Protein AF-A0A2W4ZFG7-F1 (afdb_monomer_lite)

InterPro domains:
  IPR022222 Protein of unknown function DUF3747 [PF12565] (15-115)

Foldseek 3Di:
DVPVVVVVVPPPPPVVVVVVVVVPPPPPPPDPPPDDDDDAPPVFKDWDFPADPNNPHTFIKMKGAQDPPDDQWDWDDDVVIDIGGPCVVDPCVRGMDIDTDPPDDFDADPNRTPVPD

Organism: NCBI:txid268141

Radius of gyration: 29.96 Å; chains: 1; bounding box: 42×43×91 Å

Structure (mmCIF, N/CA/C/O backbone):
data_AF-A0A2W4ZFG7-F1
#
_entry.id   AF-A0A2W4ZFG7-F1
#
loop_
_atom_site.group_PDB
_atom_site.id
_atom_site.type_symbol
_atom_site.label_atom_id
_atom_site.label_alt_id
_atom_site.label_comp_id
_atom_site.label_asym_id
_atom_site.label_entity_id
_atom_site.label_seq_id
_atom_site.pdbx_PDB_ins_code
_atom_site.Cartn_x
_atom_site.Cartn_y
_atom_site.Cartn_z
_atom_site.occupancy
_atom_site.B_iso_or_equiv
_atom_site.auth_seq_id
_atom_site.auth_comp_id
_atom_site.auth_asym_id
_atom_site.auth_atom_id
_atom_site.pdbx_PDB_model_num
ATOM 1 N N . MET A 1 1 ? 27.281 28.306 77.063 1.00 51.53 1 MET A N 1
ATOM 2 C CA . MET A 1 1 ? 26.764 26.916 76.983 1.00 51.53 1 MET A CA 1
ATOM 3 C C . MET A 1 1 ? 25.240 26.789 76.792 1.00 51.53 1 MET A C 1
ATOM 5 O O . MET A 1 1 ? 24.811 25.753 76.317 1.00 51.53 1 MET A O 1
ATOM 9 N N . LYS A 1 2 ? 24.407 27.814 77.056 1.00 45.72 2 LYS A N 1
ATOM 10 C CA . LYS A 1 2 ? 22.933 27.742 76.863 1.00 45.72 2 LYS A CA 1
ATOM 11 C C . LYS A 1 2 ? 22.422 28.091 75.446 1.00 45.72 2 LYS A C 1
ATOM 13 O O . LYS A 1 2 ? 21.265 27.839 75.139 1.00 45.72 2 LYS A O 1
ATOM 18 N 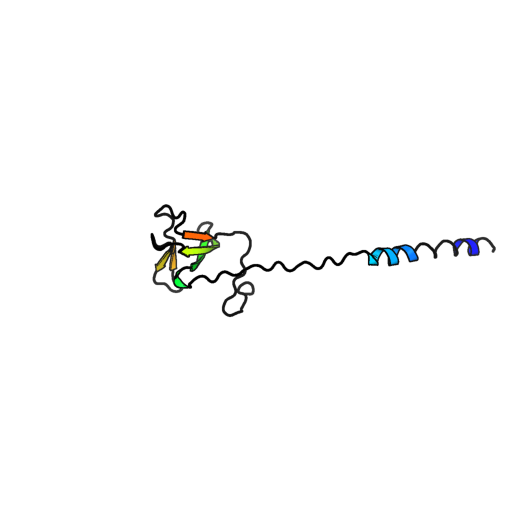N . SER A 1 3 ? 23.269 28.653 74.577 1.00 50.94 3 SER A N 1
ATOM 19 C CA . SER A 1 3 ? 22.873 29.128 73.233 1.00 50.94 3 SER A CA 1
ATOM 20 C C . SER A 1 3 ? 22.885 28.031 72.151 1.00 50.94 3 SER A C 1
ATOM 22 O O . SER A 1 3 ? 22.121 28.092 71.193 1.00 50.94 3 SER A O 1
ATOM 24 N N . VAL A 1 4 ? 23.694 26.979 72.325 1.00 51.31 4 VAL A N 1
ATOM 25 C CA . VAL A 1 4 ? 23.839 25.895 71.330 1.00 51.31 4 VAL A CA 1
ATOM 26 C C . VAL A 1 4 ? 22.624 24.956 71.332 1.00 51.31 4 VAL A C 1
ATOM 28 O O . VAL A 1 4 ? 22.177 24.520 70.277 1.00 51.31 4 VAL A O 1
ATOM 31 N N . ILE A 1 5 ? 22.010 24.735 72.499 1.00 50.88 5 ILE A N 1
ATOM 32 C CA . ILE A 1 5 ? 20.842 23.851 72.657 1.00 50.88 5 ILE A CA 1
ATOM 33 C C . ILE A 1 5 ? 19.596 24.431 71.965 1.00 50.88 5 ILE A C 1
ATOM 35 O O . ILE A 1 5 ? 18.761 23.688 71.461 1.00 50.88 5 ILE A O 1
ATOM 39 N N . ARG A 1 6 ? 19.489 25.763 71.860 1.00 45.97 6 ARG A N 1
ATOM 40 C CA . ARG A 1 6 ? 18.322 26.431 71.261 1.00 45.97 6 ARG A CA 1
ATOM 41 C C . ARG A 1 6 ? 18.333 26.446 69.728 1.00 45.97 6 ARG A C 1
ATOM 43 O O . ARG A 1 6 ? 17.325 26.796 69.131 1.00 45.97 6 ARG A O 1
ATOM 50 N N . ARG A 1 7 ? 19.453 26.075 69.095 1.00 47.50 7 ARG A N 1
ATOM 51 C CA . ARG A 1 7 ? 19.557 25.956 67.629 1.00 47.50 7 ARG A CA 1
ATOM 52 C C . ARG A 1 7 ? 19.271 24.547 67.109 1.00 47.50 7 ARG A C 1
ATOM 54 O O . ARG A 1 7 ? 19.043 24.398 65.915 1.00 47.50 7 ARG A O 1
ATOM 61 N N . LEU A 1 8 ? 19.245 23.532 67.978 1.00 44.91 8 LEU A N 1
ATOM 62 C CA . LEU A 1 8 ? 18.909 22.161 67.576 1.00 44.91 8 LEU A CA 1
ATOM 63 C C . LEU A 1 8 ? 17.406 21.855 67.611 1.00 44.91 8 LEU A C 1
ATOM 65 O O . LEU A 1 8 ? 16.981 20.873 67.015 1.00 44.91 8 LEU A O 1
ATOM 69 N N . THR A 1 9 ? 16.584 22.691 68.247 1.00 47.41 9 THR A N 1
ATOM 70 C CA . THR A 1 9 ? 15.128 22.481 68.319 1.00 47.41 9 THR A CA 1
ATOM 71 C C . THR A 1 9 ? 14.333 23.140 67.191 1.00 47.41 9 THR A C 1
ATOM 73 O O . THR A 1 9 ? 13.131 22.921 67.102 1.00 47.41 9 THR A O 1
ATOM 76 N N . THR A 1 10 ? 14.968 23.901 66.294 1.00 45.81 10 THR A N 1
ATOM 77 C CA . THR A 1 10 ? 14.293 24.537 65.144 1.00 45.81 10 THR A CA 1
ATOM 78 C C . THR A 1 10 ? 14.635 23.910 63.791 1.00 45.81 10 THR A C 1
ATOM 80 O O . THR A 1 10 ? 14.188 24.422 62.770 1.00 45.81 10 THR A O 1
ATOM 83 N N . LEU A 1 11 ? 15.404 22.814 63.749 1.00 45.31 11 LEU A N 1
ATOM 84 C CA . LEU A 1 11 ? 15.741 22.108 62.499 1.00 45.31 11 LEU A CA 1
ATOM 85 C C . LEU A 1 11 ? 15.053 20.746 62.320 1.00 45.31 11 LEU A C 1
ATOM 87 O O . LEU A 1 11 ? 15.214 20.122 61.278 1.00 45.31 11 LEU A O 1
ATOM 91 N N . THR A 1 12 ? 14.254 20.288 63.280 1.00 45.38 12 THR A N 1
ATOM 92 C CA . THR A 1 12 ? 13.507 19.020 63.172 1.00 45.38 12 THR A CA 1
ATOM 93 C C . THR A 1 12 ? 12.078 19.175 62.649 1.00 45.38 12 THR A C 1
ATOM 95 O O . THR A 1 12 ? 11.430 18.175 62.369 1.00 45.38 12 THR A O 1
ATOM 98 N N . ALA A 1 13 ? 11.579 20.402 62.466 1.00 46.44 13 ALA A N 1
ATOM 99 C CA . ALA A 1 13 ? 10.210 20.636 61.992 1.00 46.44 13 ALA A CA 1
ATOM 100 C C . ALA A 1 13 ? 10.083 20.798 60.463 1.00 46.44 13 ALA A C 1
ATOM 102 O O . ALA A 1 13 ? 8.969 20.779 59.948 1.00 46.44 13 ALA A O 1
ATOM 103 N N . LEU A 1 14 ? 11.193 20.943 59.723 1.00 46.75 14 LEU A N 1
ATOM 104 C CA . LEU A 1 14 ? 11.157 21.220 58.276 1.00 46.75 14 LEU A CA 1
ATOM 105 C C . LEU A 1 14 ? 11.379 19.988 57.381 1.00 46.75 14 LEU A C 1
ATOM 107 O O . LEU A 1 14 ? 11.267 20.089 56.165 1.00 46.75 14 LEU A O 1
ATOM 111 N N . THR A 1 15 ? 11.685 18.822 57.952 1.00 48.53 15 THR A N 1
ATOM 112 C CA . THR A 1 15 ? 11.842 17.568 57.192 1.00 48.53 15 THR A CA 1
ATOM 113 C C . THR A 1 15 ? 10.557 16.739 57.138 1.00 48.53 15 THR A C 1
ATOM 115 O O . THR A 1 15 ? 10.398 15.920 56.236 1.00 48.53 15 THR A O 1
ATOM 118 N N . ALA A 1 16 ? 9.602 16.978 58.043 1.00 48.97 16 ALA A N 1
ATOM 119 C CA . ALA A 1 16 ? 8.330 16.252 58.075 1.00 48.97 16 ALA A CA 1
ATOM 120 C C . ALA A 1 16 ? 7.323 16.720 57.004 1.00 48.97 16 ALA A C 1
ATOM 122 O O . ALA A 1 16 ? 6.415 15.973 56.647 1.00 48.97 16 ALA A O 1
ATOM 123 N N . THR A 1 17 ? 7.477 17.926 56.450 1.00 50.25 17 THR A N 1
ATOM 124 C CA . THR A 1 17 ? 6.548 18.476 55.446 1.00 50.25 17 THR A CA 1
ATOM 125 C C . THR A 1 17 ? 6.847 18.022 54.018 1.00 50.25 17 THR A C 1
ATOM 127 O O . THR A 1 17 ? 5.943 18.014 53.186 1.00 50.25 17 THR A O 1
ATOM 130 N N . VAL A 1 18 ? 8.076 17.585 53.720 1.00 52.91 18 VAL A N 1
ATOM 131 C CA . VAL A 1 18 ? 8.453 17.145 52.363 1.00 52.91 18 VAL A CA 1
ATOM 132 C C . VAL A 1 18 ? 8.019 15.699 52.089 1.00 52.91 18 VAL A C 1
ATOM 134 O O . VAL A 1 18 ? 7.645 15.376 50.968 1.00 52.91 18 VAL A O 1
ATOM 137 N N . LEU A 1 19 ? 7.968 14.837 53.111 1.00 53.03 19 LEU A N 1
ATOM 138 C CA . LEU A 1 19 ? 7.497 13.449 52.966 1.00 53.03 19 LEU A CA 1
ATOM 139 C C . LEU A 1 19 ? 5.966 13.333 52.844 1.00 53.03 19 LEU A C 1
ATOM 141 O O . LEU A 1 19 ? 5.479 12.393 52.223 1.00 53.03 19 LEU A O 1
ATOM 145 N N . GLY A 1 20 ? 5.207 14.287 53.396 1.00 51.50 20 GLY A N 1
ATOM 146 C CA . GLY A 1 20 ? 3.742 14.307 53.295 1.00 51.50 20 GLY A CA 1
ATOM 147 C C . GLY A 1 20 ? 3.213 14.791 51.940 1.00 51.50 20 GLY A C 1
ATOM 148 O O . GLY A 1 20 ? 2.135 14.378 51.519 1.00 51.50 20 GLY A O 1
ATOM 149 N N . ALA A 1 21 ? 3.974 15.629 51.227 1.00 53.56 21 ALA A N 1
ATOM 150 C CA . ALA A 1 21 ? 3.561 16.187 49.937 1.00 53.56 21 ALA A CA 1
ATOM 151 C C . ALA A 1 21 ? 3.676 15.186 48.768 1.00 53.56 21 ALA A C 1
ATOM 153 O O . ALA A 1 21 ? 2.971 15.321 47.769 1.00 53.56 21 ALA A O 1
ATOM 154 N N . SER A 1 22 ? 4.511 14.151 48.896 1.00 55.47 22 SER A N 1
ATOM 155 C CA . SER A 1 22 ? 4.710 13.127 47.857 1.00 55.47 22 SER A CA 1
ATOM 156 C C . SER A 1 22 ? 3.524 12.165 47.705 1.00 55.47 22 SER A C 1
ATOM 158 O O . SER A 1 22 ? 3.389 11.520 46.669 1.00 55.47 22 SER A O 1
ATOM 160 N N . ALA A 1 23 ? 2.644 12.074 48.708 1.00 56.34 23 ALA A N 1
ATOM 161 C CA . ALA A 1 23 ? 1.476 11.188 48.684 1.00 56.34 23 ALA A CA 1
ATOM 162 C C . ALA A 1 23 ? 0.314 11.717 47.817 1.00 56.34 23 ALA A C 1
ATOM 164 O O . ALA A 1 23 ? -0.662 11.004 47.601 1.00 56.34 23 ALA A O 1
ATOM 165 N N . LEU A 1 24 ? 0.411 12.950 47.303 1.00 57.38 24 LEU A N 1
ATOM 166 C CA . LEU A 1 24 ? -0.593 13.557 46.421 1.00 57.38 24 LEU A CA 1
ATOM 167 C C . LEU A 1 24 ? -0.239 13.461 44.932 1.00 57.38 24 LEU A C 1
ATOM 169 O O . LEU A 1 24 ? -0.936 14.052 44.104 1.00 57.38 24 LEU A O 1
ATOM 173 N N . VAL A 1 25 ? 0.804 12.707 44.560 1.00 62.44 25 VAL A N 1
ATOM 174 C CA . VAL A 1 25 ? 1.000 12.316 43.158 1.00 62.44 25 VAL A CA 1
ATOM 175 C C . VAL A 1 25 ? -0.146 11.380 42.795 1.00 62.44 25 VAL A C 1
ATOM 177 O O . VAL A 1 25 ? -0.094 10.173 43.010 1.00 62.44 25 VAL A O 1
ATOM 180 N N . SER A 1 26 ? -1.224 11.977 42.290 1.00 61.22 26 SER A N 1
ATOM 181 C CA . SER A 1 26 ? -2.343 11.281 41.680 1.00 61.22 26 SER A CA 1
ATOM 182 C C . SER A 1 26 ? -1.771 10.367 40.603 1.00 61.22 26 SER A C 1
ATOM 184 O O . SER A 1 26 ? -1.369 10.822 39.531 1.00 61.22 26 SER A O 1
ATOM 186 N N . THR A 1 27 ? -1.718 9.071 40.898 1.00 63.41 27 THR A N 1
ATOM 187 C CA . THR A 1 27 ? -1.538 8.017 39.909 1.00 63.41 27 THR A CA 1
ATOM 188 C C . THR A 1 27 ? -2.808 7.991 39.072 1.00 63.41 27 THR A C 1
ATOM 190 O O . THR A 1 27 ? -3.686 7.148 39.238 1.00 63.41 27 THR A O 1
ATOM 193 N N . ARG A 1 28 ? -2.959 8.982 38.186 1.00 65.19 28 ARG A N 1
ATOM 194 C CA . ARG A 1 28 ? -3.935 8.897 37.107 1.00 65.19 28 ARG A CA 1
ATOM 195 C C . ARG A 1 28 ? -3.492 7.714 36.264 1.00 65.19 28 ARG A C 1
ATOM 197 O O . ARG A 1 28 ? -2.609 7.852 35.423 1.00 65.19 28 ARG A O 1
ATOM 204 N N . SER A 1 29 ? -4.050 6.543 36.552 1.00 67.56 29 SER A N 1
ATOM 205 C CA . SER A 1 29 ? -3.932 5.382 35.689 1.00 67.56 29 SER A CA 1
ATOM 206 C C . SER A 1 29 ? -4.322 5.851 34.297 1.00 67.56 29 SER A C 1
ATOM 208 O O . SER A 1 29 ? -5.437 6.341 34.102 1.00 67.56 29 SER A O 1
ATOM 210 N N . ALA A 1 30 ? -3.384 5.793 33.354 1.00 69.31 30 ALA A N 1
ATOM 211 C CA . ALA A 1 30 ? -3.706 6.049 31.965 1.00 69.31 30 ALA A CA 1
ATOM 212 C C . ALA A 1 30 ? -4.782 5.029 31.588 1.00 69.31 30 ALA A C 1
ATOM 214 O O . ALA A 1 30 ? -4.539 3.823 31.632 1.00 69.31 30 ALA A O 1
ATOM 215 N N . LEU A 1 31 ? -5.996 5.503 31.304 1.00 69.88 31 LEU A N 1
ATOM 216 C CA . LEU A 1 31 ? -7.018 4.638 30.743 1.00 69.88 31 LEU A CA 1
ATOM 217 C C . LEU A 1 31 ? -6.473 4.175 29.398 1.00 69.88 31 LEU A C 1
ATOM 219 O O . LEU A 1 31 ? -6.234 4.997 28.512 1.00 69.88 31 LEU A O 1
ATOM 223 N N . ALA A 1 32 ? -6.207 2.876 29.280 1.00 68.12 32 ALA A N 1
ATOM 224 C CA . ALA A 1 32 ? -5.852 2.284 28.007 1.00 68.12 32 ALA A CA 1
ATOM 225 C C . ALA A 1 32 ? -6.996 2.597 27.038 1.00 68.12 32 ALA A C 1
ATOM 227 O O . ALA A 1 32 ? -8.129 2.158 27.240 1.00 68.12 32 ALA A O 1
ATOM 228 N N . GLN A 1 33 ? -6.718 3.421 26.029 1.00 69.12 33 GLN A N 1
ATOM 229 C CA . GLN A 1 33 ? -7.666 3.625 24.949 1.00 69.12 33 GLN A CA 1
ATOM 230 C C . GLN A 1 33 ? -7.774 2.306 24.190 1.00 69.12 33 GLN A C 1
ATOM 232 O O . GLN A 1 33 ? -6.778 1.793 23.680 1.00 69.12 33 GLN A O 1
ATOM 237 N N . ASN A 1 34 ? -8.980 1.742 24.151 1.00 62.97 34 ASN A N 1
ATOM 238 C CA . ASN A 1 34 ? -9.260 0.603 23.293 1.00 62.97 34 ASN A CA 1
ATOM 239 C C . ASN A 1 34 ? -9.326 1.125 21.860 1.00 62.97 34 ASN A C 1
ATOM 241 O O . ASN A 1 34 ? -10.335 1.687 21.436 1.00 62.97 34 ASN A O 1
ATOM 245 N N . TYR A 1 35 ? -8.237 0.959 21.119 1.00 69.06 35 TYR A N 1
ATOM 246 C CA . TYR A 1 35 ? -8.264 1.146 19.678 1.00 69.06 35 TYR A CA 1
ATOM 247 C C . TYR A 1 35 ? -8.999 -0.048 19.071 1.00 69.06 35 TYR A C 1
ATOM 249 O O . TYR A 1 35 ? -8.593 -1.198 19.245 1.00 69.06 35 TYR A O 1
ATOM 257 N N . GLY A 1 36 ? -10.123 0.223 18.410 1.00 71.75 36 GLY A N 1
ATOM 258 C CA . GLY A 1 36 ? -10.856 -0.796 17.672 1.00 71.75 36 GLY A CA 1
ATOM 259 C C . GLY A 1 36 ? -10.027 -1.334 16.507 1.00 71.75 36 GLY A C 1
ATOM 260 O O . GLY A 1 36 ? -9.155 -0.651 15.971 1.00 71.75 36 GLY A O 1
ATOM 261 N N . GLN A 1 37 ? -10.321 -2.564 16.105 1.00 78.19 37 GLN A N 1
ATOM 262 C CA . GLN A 1 37 ? -9.742 -3.196 14.926 1.00 78.19 37 GLN A CA 1
ATOM 263 C C . GLN A 1 37 ? -10.881 -3.476 13.955 1.00 78.19 37 GLN A C 1
ATOM 265 O O . GLN A 1 37 ? -11.911 -4.008 14.367 1.00 78.19 37 GLN A O 1
ATOM 270 N N . GLN A 1 38 ? -10.693 -3.146 12.682 1.00 84.38 38 GLN A N 1
ATOM 271 C CA . GLN A 1 38 ? -11.614 -3.550 11.629 1.00 84.38 38 GLN A CA 1
ATOM 272 C C . GLN A 1 38 ? -10.880 -4.528 10.709 1.00 84.38 38 GLN A C 1
ATOM 274 O O . GLN A 1 38 ? -9.890 -4.127 10.094 1.00 84.38 38 GLN A O 1
ATOM 279 N N . PRO A 1 39 ? -11.315 -5.797 10.610 1.00 88.25 39 PRO A N 1
ATOM 280 C CA . PRO A 1 39 ? -10.738 -6.716 9.642 1.00 88.25 39 PRO A CA 1
ATOM 281 C C . PRO A 1 39 ? -11.016 -6.219 8.221 1.00 88.25 39 PRO A C 1
ATOM 283 O O . PRO A 1 39 ? -12.134 -5.803 7.904 1.00 88.25 39 PRO A O 1
ATOM 286 N N . ILE A 1 40 ? -9.988 -6.291 7.376 1.00 90.00 40 ILE A N 1
ATOM 287 C CA . ILE A 1 40 ? -10.053 -5.990 5.945 1.00 90.00 40 ILE A CA 1
ATOM 288 C C . ILE A 1 40 ? -9.726 -7.289 5.195 1.00 90.00 40 ILE A C 1
ATOM 290 O O . ILE A 1 40 ? -8.764 -7.966 5.574 1.00 90.00 40 ILE A O 1
ATOM 294 N N . PRO A 1 41 ? -10.499 -7.671 4.162 1.00 93.94 41 PRO A N 1
ATOM 295 C CA . PRO A 1 41 ? -10.152 -8.796 3.298 1.00 93.94 41 PRO A CA 1
ATOM 296 C C . PRO A 1 41 ? -8.751 -8.632 2.692 1.00 93.94 41 PRO A C 1
ATOM 298 O O . PRO A 1 41 ? -8.379 -7.539 2.268 1.00 93.94 41 PRO A O 1
ATOM 301 N N . ALA A 1 42 ? -7.965 -9.710 2.661 1.00 89.12 42 ALA A N 1
ATOM 302 C CA . ALA A 1 42 ? -6.556 -9.654 2.256 1.00 89.12 42 ALA A CA 1
ATOM 303 C C . ALA A 1 42 ? -6.355 -9.212 0.795 1.00 89.12 42 ALA A C 1
ATOM 305 O O . ALA A 1 42 ? -5.356 -8.584 0.473 1.00 89.12 42 ALA A O 1
ATOM 306 N N . ASP A 1 43 ? -7.320 -9.499 -0.075 1.00 93.69 43 ASP A N 1
ATOM 307 C CA . ASP A 1 43 ? -7.358 -9.081 -1.480 1.00 93.69 43 ASP A CA 1
ATOM 308 C C . ASP A 1 43 ? -7.757 -7.608 -1.666 1.00 93.69 43 ASP A C 1
ATOM 310 O O . ASP A 1 43 ? -7.620 -7.057 -2.758 1.00 93.69 43 ASP A O 1
ATOM 314 N N . ARG A 1 44 ? -8.238 -6.949 -0.605 1.00 96.44 44 ARG A N 1
ATOM 315 C CA . ARG A 1 44 ? -8.673 -5.548 -0.634 1.00 96.44 44 ARG A CA 1
ATOM 316 C C . ARG A 1 44 ? -7.660 -4.576 -0.061 1.00 96.44 44 ARG A C 1
ATOM 318 O O . ARG A 1 44 ? -7.932 -3.381 -0.093 1.00 96.44 44 ARG A O 1
ATOM 325 N N . ALA A 1 45 ? -6.514 -5.022 0.444 1.00 94.62 45 ALA A N 1
ATOM 326 C CA . ALA A 1 45 ? -5.489 -4.113 0.938 1.00 94.62 45 ALA A CA 1
ATOM 327 C C . ALA A 1 45 ? -4.084 -4.573 0.568 1.00 94.62 45 ALA A C 1
ATOM 329 O O . ALA A 1 45 ? -3.752 -5.748 0.676 1.00 94.62 45 ALA A O 1
ATOM 330 N N . VAL A 1 46 ? -3.233 -3.615 0.208 1.00 94.38 46 VAL A N 1
ATOM 331 C CA . VAL A 1 46 ? -1.813 -3.858 -0.046 1.00 94.38 46 VAL A CA 1
ATOM 332 C C . VAL A 1 46 ? -0.963 -2.819 0.669 1.00 94.38 46 VAL A C 1
ATOM 334 O O . VAL A 1 46 ? -1.285 -1.629 0.687 1.00 94.38 46 VAL A O 1
ATOM 337 N N . ALA A 1 47 ? 0.128 -3.281 1.270 1.00 90.81 47 ALA A N 1
ATOM 338 C CA . ALA A 1 47 ? 1.166 -2.450 1.857 1.00 90.81 47 ALA A CA 1
ATOM 339 C C . ALA A 1 47 ? 2.400 -2.501 0.955 1.00 90.81 47 ALA A C 1
ATOM 341 O O . ALA A 1 47 ? 2.850 -3.580 0.575 1.00 90.81 47 ALA A O 1
ATOM 342 N N . MET A 1 48 ? 2.951 -1.340 0.614 1.00 90.56 48 MET A N 1
ATOM 343 C CA . MET A 1 48 ? 4.103 -1.247 -0.278 1.00 90.56 48 MET A CA 1
ATOM 344 C C . MET A 1 48 ? 5.083 -0.157 0.156 1.00 90.56 48 MET A C 1
ATOM 346 O O . MET A 1 48 ? 4.713 0.823 0.809 1.00 90.56 48 MET A O 1
ATOM 350 N N . ALA A 1 49 ? 6.343 -0.331 -0.238 1.00 89.44 49 ALA A N 1
ATOM 351 C CA . ALA A 1 49 ? 7.390 0.666 -0.069 1.00 89.44 49 ALA A CA 1
ATOM 352 C C . ALA A 1 49 ? 7.372 1.626 -1.266 1.00 89.44 49 ALA A C 1
ATOM 354 O O . ALA A 1 49 ? 7.831 1.287 -2.356 1.00 89.44 49 ALA A O 1
ATOM 355 N N . GLU A 1 50 ? 6.835 2.829 -1.074 1.00 90.44 50 GLU A N 1
ATOM 356 C CA . GLU A 1 50 ? 6.818 3.862 -2.109 1.00 90.44 50 GLU A CA 1
ATOM 357 C C . GLU A 1 50 ? 8.166 4.603 -2.116 1.00 90.44 50 GLU A C 1
ATOM 359 O O . GLU A 1 50 ? 8.537 5.186 -1.087 1.00 90.44 50 GLU A O 1
ATOM 364 N N . PRO A 1 51 ? 8.907 4.610 -3.239 1.00 89.88 51 PRO A N 1
ATOM 365 C CA . PRO A 1 51 ? 10.155 5.351 -3.337 1.00 89.88 51 PRO A CA 1
ATOM 366 C C . PRO A 1 51 ? 9.889 6.859 -3.301 1.00 89.88 51 PRO A C 1
ATOM 368 O O . PRO A 1 51 ? 9.029 7.383 -4.006 1.00 89.88 51 PRO A O 1
ATOM 371 N N . VAL A 1 52 ? 10.682 7.582 -2.517 1.00 88.75 52 VAL A N 1
ATOM 372 C CA . VAL A 1 52 ? 10.680 9.048 -2.439 1.00 88.75 52 VAL A CA 1
ATOM 373 C C . VAL A 1 52 ? 12.102 9.585 -2.612 1.00 88.75 52 VAL A C 1
ATOM 375 O O . VAL A 1 52 ? 13.080 8.838 -2.538 1.00 88.75 52 VAL A O 1
ATOM 378 N N . ALA A 1 53 ? 12.234 10.887 -2.885 1.00 91.00 53 ALA A N 1
ATOM 379 C CA . ALA A 1 53 ? 13.525 11.535 -3.150 1.00 91.00 53 ALA A CA 1
ATOM 380 C C . ALA A 1 53 ? 14.365 10.785 -4.208 1.00 91.00 53 ALA A C 1
ATOM 382 O O . ALA A 1 53 ? 15.524 10.446 -3.967 1.00 91.00 53 ALA A O 1
ATOM 383 N N . ASN A 1 54 ? 13.756 10.499 -5.366 1.00 91.12 54 ASN A N 1
ATOM 384 C CA . ASN A 1 54 ? 14.364 9.748 -6.474 1.00 91.12 54 ASN A CA 1
ATOM 385 C C . ASN A 1 54 ? 14.873 8.352 -6.065 1.00 91.12 54 ASN A C 1
ATOM 387 O O . ASN A 1 54 ? 15.925 7.912 -6.520 1.00 91.12 54 ASN A O 1
ATOM 391 N N . GLY A 1 55 ? 14.148 7.674 -5.169 1.00 90.62 55 GLY A N 1
ATOM 392 C CA . GLY A 1 55 ? 14.479 6.323 -4.704 1.00 90.62 55 GLY A CA 1
ATOM 393 C C . GLY A 1 55 ? 15.535 6.264 -3.601 1.00 90.62 55 GLY A C 1
ATOM 394 O O . GLY A 1 55 ? 15.945 5.173 -3.214 1.00 90.62 55 GLY A O 1
ATOM 395 N N . ARG A 1 56 ? 15.977 7.412 -3.066 1.00 91.94 56 ARG A N 1
ATOM 396 C CA . ARG A 1 56 ? 16.921 7.450 -1.934 1.00 91.94 56 ARG A CA 1
ATOM 397 C C . ARG A 1 56 ? 16.293 7.002 -0.618 1.00 91.94 56 ARG A C 1
ATOM 399 O O . ARG A 1 56 ? 17.002 6.492 0.242 1.00 91.94 56 ARG A O 1
ATOM 406 N N . PHE A 1 57 ? 14.994 7.225 -0.454 1.00 88.69 57 PHE A N 1
ATOM 407 C CA . PHE A 1 57 ? 14.241 6.828 0.730 1.00 88.69 57 PHE A CA 1
ATOM 408 C C . PHE A 1 57 ? 12.948 6.141 0.311 1.00 88.69 57 PHE A C 1
ATOM 410 O O . PHE A 1 57 ? 12.507 6.271 -0.831 1.00 88.69 57 PHE A O 1
ATOM 417 N N . TYR A 1 58 ? 12.325 5.448 1.255 1.00 87.69 58 TYR A N 1
ATOM 418 C CA . TYR A 1 58 ? 11.035 4.803 1.064 1.00 87.69 58 TYR A CA 1
ATOM 419 C C . TYR A 1 58 ? 10.098 5.219 2.186 1.00 87.69 58 TYR A C 1
ATOM 421 O O . TYR A 1 58 ? 10.533 5.432 3.319 1.00 87.69 58 TYR A O 1
ATOM 429 N N . ARG A 1 59 ? 8.809 5.316 1.873 1.00 87.44 59 ARG A N 1
ATOM 430 C CA . ARG A 1 59 ? 7.750 5.437 2.877 1.00 87.44 59 ARG A CA 1
ATOM 431 C C . ARG A 1 59 ? 6.744 4.309 2.715 1.00 87.44 59 ARG A C 1
ATOM 433 O O . ARG A 1 59 ? 6.580 3.779 1.617 1.00 87.44 59 ARG A O 1
ATOM 440 N N . LEU A 1 60 ? 6.054 3.971 3.799 1.00 88.94 60 LEU A N 1
ATOM 441 C CA . LEU A 1 60 ? 4.938 3.041 3.726 1.00 88.94 60 LEU A CA 1
ATOM 442 C C . LEU A 1 60 ? 3.754 3.716 3.027 1.00 88.94 60 LEU A C 1
ATOM 444 O O . LEU A 1 60 ? 3.321 4.801 3.421 1.00 88.94 60 LEU A O 1
ATOM 448 N N . LEU A 1 61 ? 3.219 3.044 2.014 1.00 91.31 61 LEU A N 1
ATOM 449 C CA . LEU A 1 61 ? 1.939 3.370 1.405 1.00 91.31 61 LEU A CA 1
ATOM 450 C C . L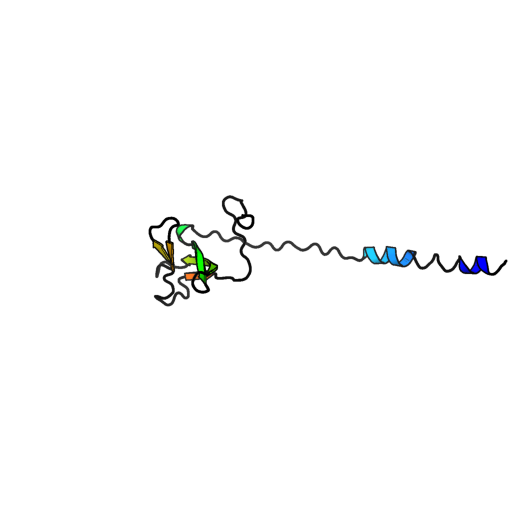EU A 1 61 ? 1.032 2.146 1.520 1.00 91.31 61 LEU A C 1
ATOM 452 O O . LEU A 1 61 ? 1.387 1.056 1.074 1.00 91.31 61 LEU A O 1
ATOM 456 N N . ILE A 1 62 ? -0.133 2.337 2.134 1.00 92.62 62 ILE A N 1
ATOM 457 C CA . ILE A 1 62 ? -1.192 1.331 2.197 1.00 92.62 62 ILE A CA 1
ATOM 458 C C . ILE A 1 62 ? -2.330 1.783 1.285 1.00 92.62 62 ILE A C 1
ATOM 460 O O . ILE A 1 62 ? -2.846 2.898 1.434 1.00 92.62 62 ILE A O 1
ATOM 464 N N . LEU A 1 63 ? -2.716 0.911 0.358 1.00 95.69 63 LEU A N 1
ATOM 465 C CA . LEU A 1 63 ? -3.872 1.094 -0.513 1.00 95.69 63 LEU A CA 1
ATOM 466 C C . LEU A 1 63 ? -4.967 0.107 -0.129 1.00 95.69 63 LEU A C 1
ATOM 468 O O . LEU A 1 63 ? -4.677 -1.044 0.182 1.00 95.69 63 LEU A O 1
ATOM 472 N N . GLU A 1 64 ? -6.212 0.569 -0.160 1.00 96.50 64 GLU A N 1
ATOM 473 C CA . GLU A 1 64 ? -7.396 -0.210 0.195 1.00 96.50 64 GLU A CA 1
ATOM 474 C C . GLU A 1 64 ? -8.474 -0.070 -0.890 1.00 96.50 64 GLU A C 1
ATOM 476 O O . GLU A 1 64 ? -8.760 1.040 -1.338 1.00 96.50 64 GLU A O 1
ATOM 481 N N . GLN A 1 65 ? -9.075 -1.180 -1.310 1.00 97.75 65 GLN A N 1
ATOM 482 C CA . GLN A 1 65 ? -10.167 -1.244 -2.280 1.00 97.75 65 GLN A CA 1
ATOM 483 C C . GLN A 1 65 ? -11.516 -1.116 -1.556 1.00 97.75 65 GLN A C 1
ATOM 485 O O . GLN A 1 65 ? -12.024 -2.092 -0.999 1.00 97.75 65 GLN A O 1
ATOM 490 N N . ILE A 1 66 ? -12.116 0.078 -1.575 1.00 97.12 66 ILE A N 1
ATOM 491 C CA . ILE A 1 66 ? -13.384 0.352 -0.875 1.00 97.12 66 ILE A CA 1
ATOM 492 C C . ILE A 1 66 ? -14.573 -0.174 -1.689 1.00 97.12 66 ILE A C 1
ATOM 494 O O . ILE A 1 66 ? -15.467 -0.811 -1.137 1.00 97.12 66 ILE A O 1
ATOM 498 N N . THR A 1 67 ? -14.581 0.059 -3.004 1.00 97.25 67 THR A N 1
ATOM 499 C CA . THR A 1 67 ? -15.643 -0.395 -3.925 1.00 97.25 67 THR A CA 1
ATOM 500 C C . THR A 1 67 ? -15.047 -1.058 -5.157 1.00 97.25 67 THR A C 1
ATOM 502 O O . THR A 1 67 ? -13.893 -0.819 -5.473 1.00 97.25 67 THR A O 1
ATOM 505 N N . ASP A 1 68 ? -15.819 -1.834 -5.916 1.00 96.88 68 ASP A N 1
ATOM 506 C CA . ASP A 1 68 ? -15.286 -2.575 -7.075 1.00 96.88 68 ASP A CA 1
ATOM 507 C C . ASP A 1 68 ? -15.390 -1.789 -8.400 1.00 96.88 68 ASP A C 1
ATOM 509 O O . ASP A 1 68 ? -15.275 -2.350 -9.488 1.00 96.88 68 ASP A O 1
ATOM 513 N N . GLN A 1 69 ? -15.608 -0.468 -8.332 1.00 97.00 69 GLN A N 1
ATOM 514 C CA . GLN A 1 69 ? -15.783 0.386 -9.517 1.00 97.00 69 GLN A CA 1
ATOM 515 C C . GLN A 1 69 ? -14.507 0.502 -10.366 1.00 97.00 69 GLN A C 1
ATOM 517 O O . GLN A 1 69 ? -14.573 0.599 -11.595 1.00 97.00 69 GLN A O 1
ATOM 522 N N . ARG A 1 70 ? -13.336 0.525 -9.719 1.00 96.56 70 ARG A N 1
ATOM 523 C CA . ARG A 1 70 ? -12.025 0.580 -10.374 1.00 96.56 70 ARG A CA 1
ATOM 524 C C . ARG A 1 70 ? -10.948 0.037 -9.443 1.00 96.56 70 ARG A C 1
ATOM 526 O O . ARG A 1 70 ? -10.930 0.392 -8.270 1.00 96.56 70 ARG A O 1
ATOM 533 N N . ALA A 1 71 ? -10.027 -0.761 -9.979 1.00 97.25 71 ALA A N 1
ATOM 534 C CA . ALA A 1 71 ? -8.892 -1.275 -9.219 1.00 97.25 71 ALA A CA 1
ATOM 535 C C . ALA A 1 71 ? -7.996 -0.138 -8.694 1.00 97.25 71 ALA A C 1
ATOM 537 O O . ALA A 1 71 ? -7.612 0.755 -9.453 1.00 97.25 71 ALA A O 1
ATOM 538 N N . CYS A 1 72 ? -7.641 -0.194 -7.411 1.00 97.69 72 CYS A N 1
ATOM 539 C CA . CYS A 1 72 ? -6.771 0.792 -6.762 1.00 97.69 72 CYS A CA 1
ATOM 540 C C . CYS A 1 72 ? -5.276 0.507 -6.973 1.00 97.69 72 CYS A C 1
ATOM 542 O O . CYS A 1 72 ? -4.453 1.426 -6.933 1.00 97.69 72 CYS A O 1
ATOM 544 N N . PHE A 1 73 ? -4.925 -0.755 -7.217 1.00 96.94 73 PHE A N 1
ATOM 545 C CA . PHE A 1 73 ? -3.564 -1.219 -7.459 1.00 96.94 73 PHE A CA 1
ATOM 546 C C . PHE A 1 73 ? -3.555 -2.408 -8.424 1.00 96.94 73 PHE A C 1
ATOM 548 O O . PHE A 1 73 ? -4.575 -3.068 -8.625 1.00 96.94 73 PHE A O 1
ATOM 555 N N . ALA A 1 74 ? -2.396 -2.680 -9.016 1.00 95.75 74 ALA A N 1
ATOM 556 C CA . ALA A 1 74 ? -2.131 -3.896 -9.773 1.00 95.75 74 ALA A CA 1
ATOM 557 C C . ALA A 1 74 ? -0.844 -4.558 -9.277 1.00 95.75 74 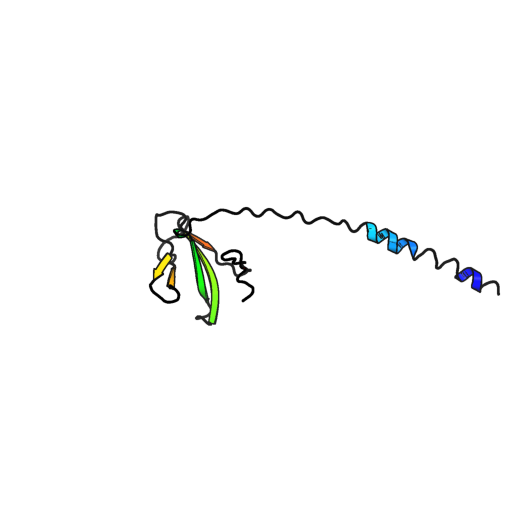ALA A C 1
ATOM 559 O O . ALA A 1 74 ? 0.141 -3.881 -8.986 1.00 95.75 74 ALA A O 1
ATOM 560 N N . GLU A 1 75 ? -0.840 -5.886 -9.228 1.00 94.88 75 GLU A N 1
ATOM 561 C CA . GLU A 1 75 ? 0.372 -6.661 -8.985 1.00 94.88 75 GLU A CA 1
ATOM 562 C C . GLU A 1 75 ? 1.062 -6.976 -10.313 1.00 94.88 75 GLU A C 1
ATOM 564 O O . GLU A 1 75 ? 0.433 -7.385 -11.295 1.00 94.88 75 GLU A O 1
ATOM 569 N N . ARG A 1 76 ? 2.377 -6.777 -10.352 1.00 94.81 76 ARG A N 1
ATOM 570 C CA . ARG A 1 76 ? 3.240 -7.136 -11.474 1.00 94.81 76 ARG A CA 1
ATOM 571 C C . ARG A 1 76 ? 4.239 -8.186 -11.013 1.00 94.81 76 ARG A C 1
ATOM 573 O O . ARG A 1 76 ? 4.741 -8.134 -9.889 1.00 94.81 76 ARG A O 1
ATOM 580 N N . ALA A 1 77 ? 4.542 -9.127 -11.905 1.00 92.00 77 ALA A N 1
ATOM 581 C CA . ALA A 1 77 ? 5.535 -10.158 -11.643 1.00 92.00 77 ALA A CA 1
ATOM 582 C C . ALA A 1 77 ? 6.894 -9.530 -11.277 1.00 92.00 77 ALA A C 1
ATOM 584 O O . ALA A 1 77 ? 7.348 -8.589 -11.928 1.00 92.00 77 ALA A O 1
ATOM 585 N N . GLY A 1 78 ? 7.533 -10.061 -10.236 1.00 89.12 78 GLY A N 1
ATOM 586 C CA . GLY A 1 78 ? 8.808 -9.588 -9.702 1.00 89.12 78 GLY A CA 1
ATOM 587 C C . GLY A 1 78 ? 9.205 -10.379 -8.454 1.00 89.12 78 GLY A C 1
ATOM 588 O O . GLY A 1 78 ? 8.394 -11.125 -7.908 1.00 89.12 78 GLY A O 1
ATOM 589 N N . SER A 1 79 ? 10.451 -10.227 -8.003 1.00 88.50 79 SER A N 1
ATOM 590 C CA . SER A 1 79 ? 10.912 -10.757 -6.714 1.00 88.50 79 SER A CA 1
ATOM 591 C C . SER A 1 79 ? 11.739 -9.688 -5.987 1.00 88.50 79 SER A C 1
ATOM 593 O O . SER A 1 79 ? 12.938 -9.577 -6.255 1.00 88.50 79 SER A O 1
ATOM 595 N N . PRO A 1 80 ? 11.126 -8.892 -5.090 1.00 87.44 80 PRO A N 1
ATOM 596 C CA . PRO A 1 80 ? 9.734 -8.991 -4.624 1.00 87.44 80 PRO A CA 1
ATOM 597 C C . PRO A 1 80 ? 8.696 -8.578 -5.686 1.00 87.44 80 PRO A C 1
ATOM 599 O O . PRO A 1 80 ? 9.033 -7.895 -6.655 1.00 87.44 80 PRO A O 1
ATOM 602 N N . THR A 1 81 ? 7.435 -8.988 -5.499 1.00 92.38 81 THR A N 1
ATOM 603 C CA . THR A 1 81 ? 6.293 -8.538 -6.316 1.00 92.38 81 THR A CA 1
ATOM 604 C C . THR A 1 81 ? 6.246 -7.013 -6.366 1.00 92.38 81 THR A C 1
ATOM 606 O O . THR A 1 81 ? 6.413 -6.346 -5.344 1.00 92.38 81 THR A O 1
ATOM 609 N N . VAL A 1 82 ? 5.999 -6.455 -7.551 1.00 93.69 82 VAL A N 1
ATOM 610 C CA . VAL A 1 82 ? 5.889 -5.004 -7.736 1.00 93.69 82 VAL A CA 1
ATOM 611 C C . VAL A 1 82 ? 4.420 -4.607 -7.683 1.00 93.69 82 VAL A C 1
ATOM 613 O O . VAL A 1 82 ? 3.599 -5.152 -8.417 1.00 93.69 82 VAL A O 1
ATOM 616 N N . ILE A 1 83 ? 4.096 -3.640 -6.828 1.00 94.81 83 ILE A N 1
ATOM 617 C CA . ILE A 1 83 ? 2.749 -3.084 -6.698 1.00 94.81 83 ILE A CA 1
ATOM 618 C C . 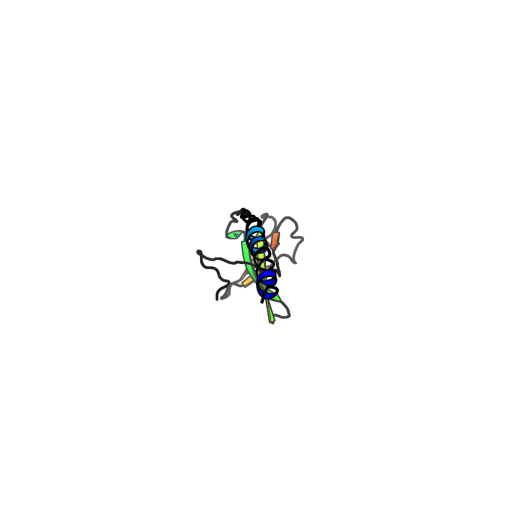ILE A 1 83 ? 2.695 -1.753 -7.446 1.00 94.81 83 ILE A C 1
ATOM 620 O O . ILE A 1 83 ? 3.469 -0.842 -7.158 1.00 94.81 83 ILE A O 1
ATOM 624 N N . GLU A 1 84 ? 1.782 -1.641 -8.407 1.00 94.56 84 GLU A N 1
ATOM 625 C CA . GLU A 1 84 ? 1.539 -0.431 -9.191 1.00 94.56 84 GLU A CA 1
ATOM 626 C C . GLU A 1 84 ? 0.273 0.282 -8.683 1.00 94.56 84 GLU A C 1
ATOM 628 O O . GLU A 1 84 ? -0.828 -0.247 -8.854 1.00 94.56 84 GLU A O 1
ATOM 633 N N . PRO A 1 85 ? 0.379 1.480 -8.080 1.00 95.12 85 PRO A N 1
ATOM 634 C CA . PRO A 1 85 ? -0.781 2.297 -7.733 1.00 95.12 85 PRO A CA 1
ATOM 635 C C . PRO A 1 85 ? -1.471 2.835 -8.979 1.00 95.12 85 PRO A C 1
ATOM 637 O O . PRO A 1 85 ? -0.848 3.492 -9.808 1.00 95.12 85 PRO A O 1
ATOM 640 N N . LEU A 1 86 ? -2.785 2.653 -9.069 1.00 96.56 86 LEU A N 1
ATOM 641 C CA . LEU A 1 86 ? -3.565 3.106 -10.225 1.00 96.56 86 LEU A CA 1
ATOM 642 C C . LEU A 1 86 ? -4.269 4.449 -9.983 1.00 96.56 86 LEU A C 1
ATOM 644 O O . LEU A 1 86 ? -5.013 4.922 -10.840 1.00 96.56 86 LEU A O 1
ATOM 648 N N . LEU A 1 87 ? -4.012 5.083 -8.833 1.00 93.88 87 LEU A N 1
ATOM 649 C CA . LEU A 1 87 ? -4.722 6.273 -8.349 1.00 93.88 87 LEU A CA 1
ATOM 650 C C . LEU A 1 87 ? -4.573 7.514 -9.239 1.00 93.88 87 LEU A C 1
ATOM 652 O O . LEU A 1 87 ? -5.365 8.439 -9.123 1.00 93.88 87 LEU A O 1
ATOM 656 N N . LEU A 1 88 ? -3.551 7.564 -10.097 1.00 89.44 88 LEU A N 1
ATOM 657 C CA . LEU A 1 88 ? -3.317 8.700 -10.998 1.00 89.44 88 LEU A CA 1
ATOM 658 C C . LEU A 1 88 ? -4.167 8.636 -12.274 1.00 89.44 88 LEU A C 1
ATOM 660 O O . LEU A 1 88 ? -4.191 9.591 -13.044 1.00 89.44 88 LEU A O 1
ATOM 664 N N . ASN A 1 89 ? -4.866 7.522 -12.499 1.00 90.56 89 ASN A N 1
ATOM 665 C CA . ASN A 1 89 ? -5.596 7.271 -13.739 1.00 90.56 89 ASN A CA 1
ATOM 666 C C . ASN A 1 89 ? -7.086 7.647 -13.644 1.00 90.56 89 ASN A C 1
ATOM 668 O O . ASN A 1 89 ? -7.796 7.557 -14.645 1.00 90.56 89 ASN A O 1
ATOM 672 N N . PHE A 1 90 ? -7.580 8.010 -12.454 1.00 95.44 90 PHE A N 1
ATOM 673 C CA . PHE A 1 90 ? -8.986 8.334 -12.190 1.00 95.44 90 PHE A CA 1
ATOM 674 C C . PHE A 1 90 ? -9.160 9.079 -10.852 1.00 95.44 90 PHE A C 1
ATOM 676 O O . PHE A 1 90 ? -8.262 9.075 -10.014 1.00 95.44 90 PHE A O 1
ATOM 683 N N . ASP A 1 91 ? -10.330 9.690 -10.633 1.00 95.56 91 ASP A N 1
ATOM 684 C CA . ASP A 1 91 ? -10.713 10.197 -9.309 1.00 95.56 91 ASP A CA 1
ATOM 685 C C . ASP A 1 91 ? -11.034 9.021 -8.382 1.00 95.56 91 ASP A C 1
ATOM 687 O O . ASP A 1 91 ? -12.043 8.335 -8.541 1.00 95.56 91 ASP A O 1
ATOM 691 N N . PHE A 1 92 ? -10.145 8.769 -7.428 1.00 96.56 92 PHE A N 1
ATOM 692 C CA . PHE A 1 92 ? -10.244 7.635 -6.517 1.00 96.56 92 PHE A CA 1
ATOM 693 C C . PHE A 1 92 ? -11.139 7.899 -5.294 1.00 96.56 92 PHE A C 1
ATOM 695 O O . PHE A 1 92 ? -11.280 7.016 -4.441 1.00 96.56 92 PHE A O 1
ATOM 702 N N . SER A 1 93 ? -11.740 9.089 -5.184 1.00 96.12 93 SER A N 1
ATOM 703 C CA . SER A 1 93 ? -12.584 9.487 -4.054 1.00 96.12 93 SER A CA 1
ATOM 704 C C . SER A 1 93 ? -13.748 8.515 -3.853 1.00 96.12 93 SER A C 1
ATOM 706 O O . SER A 1 93 ? -14.552 8.287 -4.750 1.00 96.12 93 SER A O 1
ATOM 708 N N . GLY A 1 94 ? -13.831 7.909 -2.666 1.00 96.62 94 GLY A N 1
ATOM 709 C CA . GLY A 1 94 ? -14.856 6.906 -2.348 1.00 96.62 94 GLY A CA 1
ATOM 710 C C . GLY A 1 94 ? -14.647 5.524 -2.986 1.00 96.62 94 GLY A C 1
ATOM 711 O O . GLY A 1 94 ? -15.400 4.609 -2.671 1.00 96.62 94 GLY A O 1
ATOM 712 N N . ILE A 1 95 ? -13.624 5.347 -3.830 1.00 97.94 95 ILE A N 1
ATOM 713 C CA . ILE A 1 95 ? -13.274 4.068 -4.474 1.00 97.94 95 ILE A CA 1
ATOM 714 C C . ILE A 1 95 ? -12.073 3.426 -3.777 1.00 97.94 95 ILE A C 1
ATOM 716 O O . ILE A 1 95 ? -12.076 2.221 -3.522 1.00 97.94 95 ILE A O 1
ATOM 720 N N . CYS A 1 96 ? -11.065 4.235 -3.438 1.00 97.69 96 CYS A N 1
ATOM 721 C CA . CYS A 1 96 ? -9.814 3.775 -2.845 1.00 97.69 96 CYS A CA 1
ATOM 722 C C . CYS A 1 96 ? -9.512 4.474 -1.521 1.00 97.69 96 CYS A C 1
ATOM 724 O O . CYS A 1 96 ? -9.577 5.700 -1.415 1.00 97.69 96 CYS A O 1
ATOM 726 N N . GLY A 1 97 ? -9.086 3.697 -0.530 1.00 95.38 97 GLY A N 1
ATOM 727 C CA . GLY A 1 97 ? -8.409 4.202 0.655 1.00 95.38 97 GLY A CA 1
ATOM 728 C C . GLY A 1 97 ? -6.921 4.370 0.362 1.00 95.38 97 GLY A C 1
ATOM 729 O O . GLY A 1 97 ? -6.276 3.458 -0.150 1.00 95.38 97 GLY A O 1
ATOM 730 N N . ARG A 1 98 ? -6.362 5.536 0.694 1.00 94.06 98 ARG A N 1
ATOM 731 C CA . ARG A 1 98 ? -4.930 5.823 0.557 1.00 94.06 98 ARG A CA 1
ATOM 732 C C . ARG A 1 98 ? -4.385 6.300 1.896 1.00 94.06 98 ARG A C 1
ATOM 734 O O . ARG A 1 98 ? -4.691 7.411 2.323 1.00 94.06 98 ARG A O 1
ATOM 741 N N . ARG A 1 99 ? -3.558 5.480 2.545 1.00 90.88 99 ARG A N 1
ATOM 742 C CA . ARG A 1 99 ? -2.866 5.842 3.789 1.00 90.88 99 ARG A CA 1
ATOM 743 C C . ARG A 1 99 ? -1.371 5.976 3.515 1.00 90.88 99 ARG A C 1
ATOM 745 O O . ARG A 1 99 ? -0.688 4.989 3.260 1.00 90.88 99 ARG A O 1
ATOM 752 N N . SER A 1 100 ? -0.894 7.217 3.543 1.00 87.12 100 SER A N 1
ATOM 753 C CA . 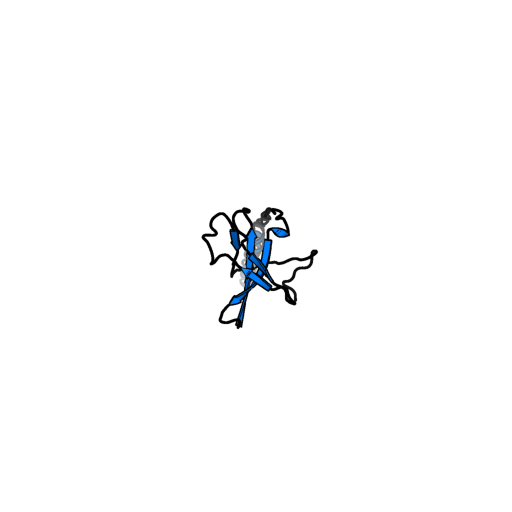SER A 1 100 ? 0.525 7.569 3.489 1.00 87.12 100 SER A CA 1
ATOM 754 C C . SER A 1 100 ? 0.827 8.429 4.707 1.00 87.12 100 SER A C 1
ATOM 756 O O . SER A 1 100 ? 0.538 9.626 4.679 1.00 87.12 100 SER A O 1
ATOM 758 N N . ASP A 1 101 ? 1.341 7.842 5.779 1.00 69.06 101 ASP A N 1
ATOM 759 C CA . ASP A 1 101 ? 1.778 8.618 6.937 1.00 69.06 101 ASP A CA 1
ATOM 760 C C . ASP A 1 101 ? 3.305 8.691 6.991 1.00 69.06 101 ASP A C 1
ATOM 762 O O . ASP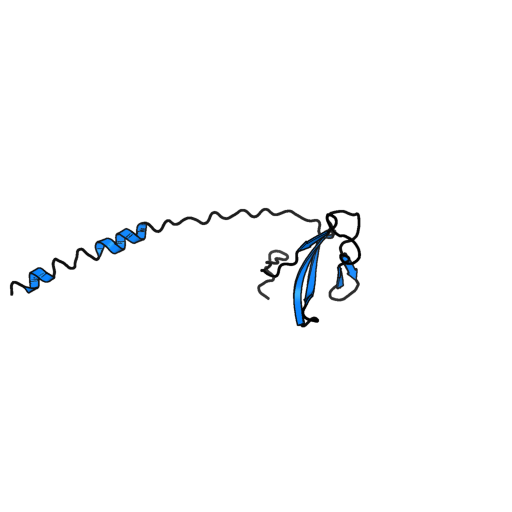 A 1 101 ? 4.016 7.722 6.721 1.00 69.06 101 ASP A O 1
ATOM 766 N N . SER A 1 102 ? 3.800 9.875 7.328 1.00 60.06 102 SER A N 1
ATOM 767 C CA . SER A 1 102 ? 5.187 10.116 7.721 1.00 60.06 102 SER A CA 1
ATOM 768 C C . SER A 1 102 ? 5.424 9.841 9.213 1.00 60.06 102 SER A C 1
ATOM 770 O O . SER A 1 102 ? 6.574 9.775 9.638 1.00 60.06 102 SER A O 1
ATOM 772 N N . ASN A 1 103 ? 4.361 9.675 10.006 1.00 61.81 103 ASN A N 1
ATOM 773 C CA . ASN A 1 103 ? 4.391 9.535 11.458 1.00 61.81 103 ASN A CA 1
ATOM 774 C C . ASN A 1 103 ? 4.102 8.087 11.897 1.00 61.81 103 ASN A C 1
ATOM 776 O O . ASN A 1 103 ? 3.033 7.791 12.403 1.00 61.81 103 ASN A O 1
ATOM 780 N N . GLY A 1 104 ? 5.084 7.196 11.722 1.00 67.19 104 GLY A N 1
ATOM 781 C CA . GLY A 1 104 ? 5.207 5.915 12.441 1.00 67.19 104 GLY A CA 1
ATOM 782 C C . GLY A 1 104 ? 4.076 4.886 12.270 1.00 67.19 104 GLY A C 1
ATOM 783 O O . GLY A 1 104 ? 3.009 4.997 12.860 1.00 67.19 104 GLY A O 1
ATOM 784 N N . TYR A 1 105 ? 4.368 3.786 11.577 1.00 76.06 105 TYR A N 1
ATOM 785 C CA . TYR A 1 105 ? 3.539 2.579 11.600 1.00 76.06 105 TYR A CA 1
ATOM 786 C C . TYR A 1 105 ? 4.197 1.502 12.461 1.00 76.06 105 TYR A C 1
ATOM 788 O O . TYR A 1 105 ? 5.416 1.341 12.420 1.00 76.06 105 TYR A O 1
ATOM 796 N N . SER A 1 106 ? 3.392 0.720 13.179 1.00 78.88 106 SER A N 1
ATOM 797 C CA . SER A 1 106 ? 3.790 -0.615 13.620 1.00 78.88 106 SER A CA 1
ATOM 798 C C . SER A 1 106 ? 3.236 -1.634 12.630 1.00 78.88 106 SER A C 1
ATOM 800 O O . SER A 1 106 ? 2.060 -1.601 12.267 1.00 78.88 106 SER A O 1
ATOM 802 N N . ILE A 1 107 ? 4.100 -2.524 12.151 1.00 79.25 107 ILE A N 1
ATOM 803 C CA . ILE A 1 107 ? 3.705 -3.633 11.287 1.00 79.25 107 ILE A CA 1
ATOM 804 C C . ILE A 1 107 ? 4.009 -4.901 12.062 1.00 79.25 107 ILE A C 1
ATOM 806 O O . ILE A 1 107 ? 5.162 -5.130 12.415 1.00 79.25 107 ILE A O 1
ATOM 810 N N . SER A 1 108 ? 2.988 -5.724 12.286 1.00 83.19 108 SER A N 1
ATOM 811 C CA . SER A 1 108 ? 3.164 -7.041 12.884 1.00 83.19 108 SER A CA 1
ATOM 812 C C . SER A 1 108 ? 2.695 -8.118 11.918 1.00 83.19 108 SER A C 1
ATOM 814 O O . SER A 1 108 ? 1.560 -8.072 11.447 1.00 83.19 108 SER A O 1
ATOM 816 N N . ILE A 1 109 ? 3.549 -9.098 11.631 1.00 82.62 109 ILE A N 1
ATOM 817 C CA . ILE A 1 109 ? 3.229 -10.235 10.760 1.00 82.62 109 ILE A CA 1
ATOM 818 C C . ILE A 1 109 ? 3.328 -11.499 11.607 1.00 82.62 109 ILE A C 1
ATOM 820 O O . ILE A 1 109 ? 4.362 -11.753 12.213 1.00 82.62 109 ILE A O 1
ATOM 824 N N . GLY A 1 110 ? 2.248 -12.279 11.702 1.00 83.19 110 GLY A N 1
ATOM 825 C CA . GLY A 1 110 ? 2.257 -13.524 12.484 1.00 83.19 110 GLY A CA 1
ATOM 826 C C . GLY A 1 110 ? 2.621 -13.334 13.965 1.00 83.19 110 GLY A C 1
ATOM 827 O O . GLY A 1 110 ? 3.261 -14.203 14.546 1.00 83.19 110 GLY A O 1
ATOM 828 N N . ASN A 1 111 ? 2.220 -12.208 14.569 1.00 80.00 111 ASN A N 1
ATOM 829 C CA . ASN A 1 111 ? 2.588 -11.765 15.925 1.00 80.00 111 ASN A CA 1
ATOM 830 C C . ASN A 1 111 ? 4.054 -11.313 16.115 1.00 80.00 111 ASN A C 1
ATOM 832 O O . ASN A 1 111 ? 4.460 -11.060 17.248 1.00 80.00 111 ASN A O 1
ATOM 836 N N . GLU A 1 112 ? 4.837 -11.155 15.045 1.00 86.00 112 GLU A N 1
ATOM 837 C CA . GLU A 1 112 ? 6.188 -10.579 15.092 1.00 86.00 112 GLU A CA 1
ATOM 838 C C . GLU A 1 112 ? 6.158 -9.105 14.668 1.00 86.00 112 GLU A C 1
ATOM 840 O O . GLU A 1 112 ? 5.674 -8.791 13.585 1.00 86.00 112 GLU A O 1
ATOM 845 N N . ASP A 1 113 ? 6.681 -8.206 15.506 1.00 84.38 113 ASP A N 1
ATOM 846 C CA . ASP A 1 113 ? 6.832 -6.777 15.198 1.00 84.38 113 ASP A CA 1
ATOM 847 C C . ASP A 1 113 ? 8.026 -6.548 14.255 1.00 84.38 113 ASP A C 1
ATOM 849 O O . ASP A 1 113 ? 9.174 -6.850 14.588 1.00 84.38 113 ASP A O 1
ATOM 853 N N . MET A 1 114 ? 7.749 -5.993 13.077 1.00 81.81 114 MET A N 1
ATOM 854 C CA . MET A 1 114 ? 8.723 -5.752 12.011 1.00 81.81 114 MET A CA 1
ATOM 855 C C . MET A 1 114 ? 9.605 -4.520 12.252 1.00 81.81 114 MET A C 1
ATOM 857 O O . MET A 1 114 ? 10.543 -4.298 11.494 1.00 81.81 114 MET A O 1
ATOM 861 N N . SER A 1 115 ? 9.352 -3.723 13.297 1.00 74.69 115 SER A N 1
ATOM 862 C CA . SER A 1 115 ? 10.188 -2.561 13.637 1.00 74.69 115 SER A CA 1
ATOM 863 C C . SER A 1 115 ? 11.564 -2.926 14.215 1.00 74.69 115 SER A C 1
ATOM 865 O O . SER A 1 115 ? 12.415 -2.054 14.371 1.00 74.69 115 SER A O 1
ATOM 867 N N . ARG A 1 116 ? 11.794 -4.204 14.551 1.00 62.88 116 ARG A N 1
ATOM 868 C CA . ARG A 1 116 ? 12.996 -4.683 15.259 1.00 62.88 116 ARG A CA 1
ATOM 869 C C . ARG A 1 116 ? 14.080 -5.308 14.368 1.00 62.88 116 ARG A C 1
ATOM 871 O O . ARG A 1 116 ? 14.989 -5.934 14.913 1.00 62.88 116 ARG A O 1
ATOM 878 N N . ARG A 1 117 ? 13.981 -5.191 13.043 1.00 52.03 117 ARG A N 1
ATOM 879 C CA . ARG A 1 117 ? 14.959 -5.749 12.093 1.00 52.03 117 ARG A CA 1
ATOM 880 C C . ARG A 1 117 ? 15.829 -4.677 11.453 1.00 52.03 117 ARG A C 1
ATOM 882 O O . ARG A 1 117 ? 15.304 -3.574 11.196 1.00 52.03 117 ARG A O 1
#

pLDDT: mean 78.59, std 18.01, range [44.91, 97.94]

Secondary structure (DSSP, 8-state):
--SSGGGSSSSSSSSHHHHHHGGG-----------------GGGEEEEEEEETTTTEEEEEEEEE-STTS-SEEEES-SSPEEEE-GGGS--TTTEEEE--SS----EETTEEGGG-

Sequence (117 aa):
MKSVIRRLTTLTALTATVLGASALVSTRSALAQNYGQQPIPADRAVAMAEPVANGRFYRLLILEQITDQRACFAERAGSPTVIEPLLLNFDFSGICGRRSDSNGYSISIGNEDMSRR